Protein AF-A0A7V6DEJ7-F1 (afdb_monomer_lite)

pLDDT: mean 93.62, std 7.08, range [54.38, 98.25]

Secondary structure (DSSP, 8-state):
-HHHHHHHHHHHHHHT-EEEEPTTT--EEEE--PPPHHHHHHTT--HHHHHHHHT-TTHHHHHHHHHHGGGGS-TT--HHHHHHHHHHHHHHHHHHHH--

Sequence (100 aa):
MEADALRAIVAFLQGRVEVREEEGSGALLVTFPTPTAEEMDRAGLDGALSRRLLAADWFPEMVDEVVTTPAFCAPDDPPGLVLRYARDVVAEYVAKRFAP

Foldseek 3Di:
DVVVLLVVVLVVQLVQWDWDQDPPPRQIFIAGPDDDLVVCVVVVGDSVVSVVLSPDPCNVVLRVCLRCLSVVDDRPDDRVRSSVSSSVSSVVVSCVVPPD

Radius of gyration: 14.21 Å; chains: 1; bounding box: 33×22×44 Å

Structure (mmCIF, N/CA/C/O backbone):
data_AF-A0A7V6DEJ7-F1
#
_entry.id   AF-A0A7V6DEJ7-F1
#
loop_
_atom_site.group_PDB
_atom_site.id
_atom_site.type_symbol
_atom_site.label_atom_id
_atom_site.label_alt_id
_atom_site.label_comp_id
_atom_site.label_asym_id
_atom_site.label_entity_id
_atom_site.label_seq_id
_atom_site.pdbx_PDB_ins_code
_atom_site.Cartn_x
_atom_site.Cartn_y
_atom_site.Cartn_z
_atom_site.occupancy
_atom_site.B_iso_or_equiv
_atom_site.auth_seq_id
_atom_site.auth_comp_id
_atom_site.auth_asym_id
_atom_site.auth_atom_id
_atom_site.pdbx_PDB_model_num
ATOM 1 N N . MET A 1 1 ? 6.474 -11.911 -17.264 1.00 60.72 1 MET A N 1
ATOM 2 C CA . MET A 1 1 ? 7.457 -10.812 -17.128 1.00 60.72 1 MET A CA 1
ATOM 3 C C . MET A 1 1 ? 6.79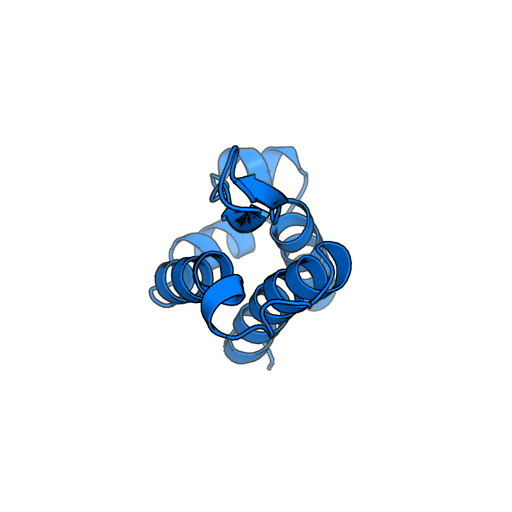7 -9.553 -16.579 1.00 60.72 1 MET A C 1
ATOM 5 O O . MET A 1 1 ? 6.982 -9.311 -15.399 1.00 60.72 1 MET A O 1
ATOM 9 N N . GLU A 1 2 ? 5.962 -8.818 -17.331 1.00 78.12 2 GLU A N 1
ATOM 10 C CA . GLU A 1 2 ? 5.322 -7.590 -16.797 1.00 78.12 2 GLU A CA 1
ATOM 11 C C . GLU A 1 2 ? 4.365 -7.882 -15.623 1.00 78.12 2 GLU A C 1
ATOM 13 O O . GLU A 1 2 ? 4.419 -7.209 -14.601 1.00 78.12 2 GLU A O 1
ATOM 18 N N . ALA A 1 3 ? 3.583 -8.967 -15.691 1.00 85.38 3 ALA A N 1
ATOM 19 C CA . ALA A 1 3 ? 2.702 -9.376 -14.592 1.00 85.38 3 ALA A CA 1
ATOM 20 C C . ALA A 1 3 ? 3.450 -9.802 -13.308 1.00 85.38 3 ALA A C 1
ATOM 22 O O . ALA A 1 3 ? 2.949 -9.590 -12.207 1.00 85.38 3 ALA A O 1
ATOM 23 N N . ASP A 1 4 ? 4.639 -10.403 -13.430 1.00 90.88 4 ASP A N 1
ATOM 24 C CA . ASP A 1 4 ? 5.464 -10.787 -12.274 1.00 90.88 4 ASP A CA 1
ATOM 25 C C . ASP A 1 4 ? 6.093 -9.557 -11.618 1.00 90.88 4 ASP A C 1
ATOM 27 O O . ASP A 1 4 ? 6.060 -9.427 -10.396 1.00 90.88 4 ASP A O 1
ATOM 31 N N . ALA A 1 5 ? 6.601 -8.630 -12.436 1.00 91.75 5 ALA A N 1
ATOM 32 C CA . ALA A 1 5 ? 7.135 -7.353 -11.974 1.00 91.75 5 ALA A CA 1
ATOM 33 C C . ALA A 1 5 ? 6.057 -6.528 -11.256 1.00 91.75 5 ALA A C 1
ATOM 35 O O . ALA A 1 5 ? 6.303 -5.994 -10.176 1.00 91.75 5 ALA A O 1
ATOM 36 N N . LEU A 1 6 ? 4.837 -6.495 -11.801 1.00 92.62 6 LEU A N 1
ATOM 37 C CA . LEU A 1 6 ? 3.710 -5.812 -11.174 1.00 92.62 6 LEU A CA 1
ATOM 38 C C . LEU A 1 6 ? 3.345 -6.440 -9.824 1.00 92.62 6 LEU A C 1
ATOM 40 O O . LEU A 1 6 ? 3.173 -5.718 -8.846 1.00 92.62 6 LEU A O 1
ATOM 44 N N . ARG A 1 7 ? 3.288 -7.777 -9.738 1.00 94.44 7 ARG A N 1
ATOM 45 C CA . ARG A 1 7 ? 3.054 -8.482 -8.466 1.00 94.44 7 ARG A CA 1
ATOM 46 C C . ARG A 1 7 ? 4.120 -8.161 -7.421 1.00 94.44 7 ARG A C 1
ATOM 48 O O . ARG A 1 7 ? 3.773 -7.944 -6.264 1.00 94.44 7 ARG A O 1
ATOM 55 N N . ALA A 1 8 ? 5.391 -8.110 -7.819 1.00 96.44 8 ALA A N 1
ATOM 56 C CA . ALA A 1 8 ? 6.485 -7.754 -6.919 1.00 96.44 8 ALA A CA 1
ATOM 57 C C . ALA A 1 8 ? 6.355 -6.310 -6.405 1.00 96.44 8 ALA A C 1
ATOM 59 O O . ALA A 1 8 ? 6.532 -6.067 -5.213 1.00 96.44 8 ALA A O 1
ATOM 60 N N . ILE A 1 9 ? 5.974 -5.368 -7.275 1.00 95.75 9 ILE A N 1
ATOM 61 C CA . ILE A 1 9 ? 5.721 -3.977 -6.884 1.00 95.75 9 ILE A CA 1
ATOM 62 C C . ILE A 1 9 ? 4.524 -3.877 -5.934 1.00 95.75 9 ILE A C 1
ATOM 64 O O . ILE A 1 9 ? 4.632 -3.216 -4.905 1.00 95.75 9 ILE A O 1
ATOM 68 N N . VAL A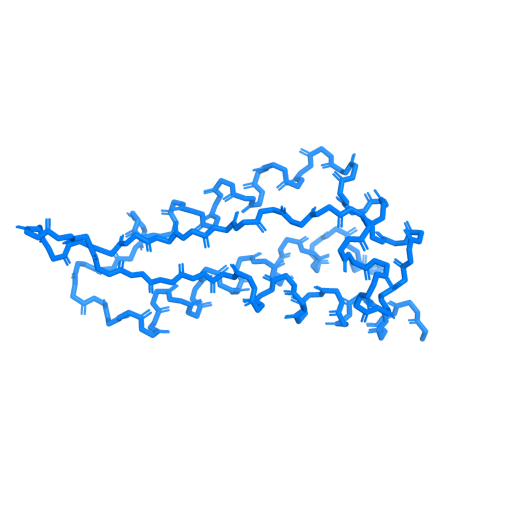 1 10 ? 3.409 -4.557 -6.220 1.00 96.88 10 VAL A N 1
ATOM 69 C CA . VAL A 1 10 ? 2.242 -4.579 -5.320 1.00 96.88 10 VAL A CA 1
ATOM 70 C C . VAL A 1 10 ? 2.634 -5.114 -3.948 1.00 96.88 10 VAL A C 1
ATOM 72 O O . VAL A 1 10 ? 2.351 -4.464 -2.946 1.00 96.88 10 VAL A O 1
ATOM 75 N N . ALA A 1 11 ? 3.338 -6.247 -3.896 1.00 97.94 11 ALA A N 1
ATOM 76 C CA . ALA A 1 11 ? 3.794 -6.831 -2.639 1.00 97.94 11 ALA A CA 1
ATOM 77 C C . ALA A 1 11 ? 4.712 -5.874 -1.859 1.00 97.94 11 ALA A C 1
ATOM 79 O O . ALA A 1 11 ? 4.571 -5.732 -0.644 1.00 97.94 11 ALA A O 1
ATOM 80 N N . PHE A 1 12 ? 5.615 -5.177 -2.555 1.00 98.12 12 PHE A N 1
ATOM 81 C CA . PHE A 1 12 ? 6.476 -4.166 -1.948 1.00 98.12 12 PHE A CA 1
ATOM 82 C C . PHE A 1 12 ? 5.671 -3.000 -1.361 1.00 98.12 12 PHE A C 1
ATOM 84 O O . PHE A 1 12 ? 5.877 -2.643 -0.203 1.00 98.12 12 PHE A O 1
ATOM 91 N N . LEU A 1 13 ? 4.732 -2.433 -2.122 1.00 97.88 13 LEU A N 1
ATOM 92 C CA . LEU A 1 13 ? 3.900 -1.315 -1.671 1.00 97.88 13 LEU A CA 1
ATOM 93 C C . LEU A 1 13 ? 3.007 -1.725 -0.490 1.00 97.88 13 LEU A C 1
ATOM 95 O O . LEU A 1 13 ? 2.982 -1.034 0.524 1.00 97.88 13 LEU A O 1
ATOM 99 N N . GLN A 1 14 ? 2.350 -2.884 -0.559 1.00 98.19 14 GLN A N 1
ATOM 100 C CA . GLN A 1 14 ? 1.559 -3.430 0.552 1.00 98.19 14 GLN A CA 1
ATOM 101 C C . GLN A 1 14 ? 2.398 -3.633 1.822 1.00 98.19 14 GLN A C 1
ATOM 103 O O . GLN A 1 14 ? 1.909 -3.415 2.934 1.00 98.19 14 GLN A O 1
ATOM 108 N N . GLY A 1 15 ? 3.666 -4.021 1.669 1.00 97.94 15 GLY A N 1
ATOM 109 C CA . GLY A 1 15 ? 4.614 -4.163 2.772 1.00 97.94 15 GLY A CA 1
ATOM 110 C C . GLY A 1 15 ? 4.942 -2.851 3.491 1.00 97.94 15 GLY A C 1
ATOM 111 O O . GLY A 1 15 ? 5.393 -2.902 4.630 1.00 97.94 15 GLY A O 1
ATOM 112 N N . ARG A 1 16 ? 4.684 -1.696 2.865 1.00 97.75 16 ARG A N 1
ATOM 113 C CA . ARG A 1 16 ? 4.894 -0.362 3.455 1.00 97.75 16 ARG A CA 1
ATOM 114 C C . ARG A 1 16 ? 3.659 0.210 4.141 1.00 97.75 16 ARG A C 1
ATOM 116 O O . ARG A 1 16 ? 3.749 1.264 4.757 1.00 97.75 16 ARG A O 1
ATOM 123 N N . VAL A 1 17 ? 2.512 -0.457 4.034 1.00 98.19 17 VAL A N 1
ATOM 124 C CA . VAL A 1 17 ? 1.324 -0.081 4.800 1.00 98.19 17 VAL A CA 1
ATOM 125 C C . VAL A 1 17 ? 1.536 -0.506 6.249 1.00 98.19 17 VAL A C 1
ATOM 127 O O . VAL A 1 17 ? 1.759 -1.690 6.530 1.00 98.19 17 VAL A O 1
ATOM 130 N N . GLU A 1 18 ? 1.429 0.455 7.155 1.00 97.19 18 GLU A N 1
ATOM 131 C CA . GLU A 1 18 ? 1.557 0.254 8.594 1.00 97.19 18 GLU A CA 1
ATOM 132 C C . GLU A 1 18 ? 0.275 0.702 9.296 1.00 97.19 18 GLU A C 1
ATOM 134 O O . GLU A 1 18 ? -0.344 1.691 8.906 1.00 97.19 18 GLU A O 1
ATOM 139 N N . VAL A 1 19 ? -0.114 -0.031 10.339 1.00 96.69 19 VAL A N 1
ATOM 140 C CA . VAL A 1 19 ? -1.223 0.325 11.230 1.00 96.69 19 VAL A CA 1
ATOM 141 C C . VAL A 1 19 ? -0.685 0.401 12.644 1.00 96.69 19 VAL A C 1
ATOM 143 O O . VAL A 1 19 ? 0.007 -0.513 13.097 1.00 96.69 19 VAL A O 1
ATOM 146 N N . ARG A 1 20 ? -1.030 1.476 13.344 1.00 94.50 20 ARG A N 1
ATOM 147 C CA . ARG A 1 20 ? -0.732 1.659 14.763 1.00 94.50 20 ARG A CA 1
ATOM 148 C C . ARG A 1 20 ? -1.922 2.271 15.479 1.00 94.50 20 ARG A C 1
ATOM 150 O O . ARG A 1 20 ? -2.731 2.955 14.863 1.00 94.50 20 ARG A O 1
ATOM 157 N N . GLU A 1 21 ? -1.999 2.045 16.778 1.00 92.50 21 GLU A N 1
ATOM 158 C CA . GLU A 1 21 ? -2.940 2.756 17.639 1.00 92.50 21 GLU A CA 1
ATOM 159 C C . GLU A 1 21 ? -2.381 4.139 17.984 1.00 92.50 21 GLU A C 1
ATOM 161 O O . GLU A 1 21 ? -1.185 4.302 18.242 1.00 92.50 21 GLU A O 1
ATOM 166 N N . GLU A 1 22 ? -3.247 5.143 17.963 1.00 89.44 22 GLU A N 1
ATOM 167 C CA . GLU A 1 22 ? -2.947 6.482 18.441 1.00 89.44 22 GLU A CA 1
ATOM 168 C C . GLU A 1 22 ? -2.993 6.511 19.975 1.00 89.44 22 GLU A C 1
ATOM 170 O O . GLU A 1 22 ? -3.955 6.068 20.614 1.00 89.44 22 GLU A O 1
ATOM 175 N N . GLU A 1 23 ? -1.926 7.043 20.576 1.00 86.56 23 GLU A N 1
ATOM 176 C CA . GLU A 1 23 ? -1.785 7.118 22.026 1.00 86.56 23 GLU A CA 1
ATOM 177 C C . GLU A 1 23 ? -2.918 7.943 22.651 1.00 86.56 23 GLU A C 1
ATOM 179 O O . GLU A 1 23 ? -3.094 9.127 22.370 1.00 86.56 23 GLU A O 1
ATOM 184 N N . GLY A 1 24 ? -3.677 7.312 23.548 1.00 84.31 24 GLY A N 1
ATOM 185 C CA . GLY A 1 24 ? -4.701 7.977 24.354 1.00 84.31 24 GLY A CA 1
ATOM 186 C C . GLY A 1 24 ? -6.099 8.056 23.733 1.00 84.31 24 GLY A C 1
ATOM 187 O O . GLY A 1 24 ? -7.035 8.357 24.474 1.00 84.31 24 GLY A O 1
ATOM 188 N N . SER A 1 25 ? -6.278 7.746 22.444 1.00 86.12 25 SER A N 1
ATOM 189 C CA . SER A 1 25 ? -7.605 7.689 21.803 1.00 86.12 25 SER A CA 1
ATOM 190 C C . SER A 1 25 ? -8.070 6.263 21.497 1.00 86.12 25 SER A C 1
ATOM 192 O O . SER A 1 25 ? -9.274 6.021 21.423 1.00 86.12 25 SER A O 1
ATOM 194 N N . GLY A 1 26 ? -7.133 5.318 21.333 1.00 84.25 26 GLY A N 1
ATOM 195 C CA . GLY A 1 26 ? -7.438 3.968 20.846 1.00 84.25 26 GLY A CA 1
ATOM 196 C C . GLY A 1 26 ? -7.855 3.942 19.371 1.00 84.25 26 GLY A C 1
ATOM 197 O O . GLY A 1 26 ? -8.255 2.894 18.870 1.00 84.25 26 GLY A O 1
ATOM 198 N N . ALA A 1 27 ? -7.772 5.079 18.670 1.00 89.31 27 ALA A N 1
ATOM 199 C CA . ALA A 1 27 ? -8.043 5.159 17.245 1.00 89.31 27 ALA A CA 1
ATOM 200 C C . ALA A 1 27 ? -6.904 4.516 16.448 1.00 89.31 27 ALA A C 1
ATOM 202 O O . ALA A 1 27 ? -5.733 4.612 16.817 1.00 89.31 27 ALA A O 1
ATOM 203 N N . LEU A 1 28 ? -7.239 3.883 15.326 1.00 94.81 28 LEU A N 1
ATOM 204 C CA . LEU A 1 28 ? -6.247 3.312 14.423 1.00 94.81 28 LEU A CA 1
ATOM 205 C C . LEU A 1 28 ? -5.785 4.354 13.408 1.00 94.81 28 LEU A C 1
ATOM 207 O O . LEU A 1 28 ? -6.591 4.988 12.731 1.00 94.81 28 LEU A O 1
ATOM 211 N N . LEU A 1 29 ? -4.470 4.481 13.272 1.00 95.44 29 LEU A N 1
ATOM 212 C CA . LEU A 1 29 ? -3.807 5.302 12.273 1.00 95.44 29 LEU A CA 1
ATOM 213 C C . LEU A 1 29 ? -3.137 4.390 11.244 1.00 95.44 29 LEU A C 1
ATOM 215 O O . LEU A 1 29 ? -2.298 3.558 11.598 1.00 95.44 29 LEU A O 1
ATOM 219 N N . VAL A 1 30 ? -3.480 4.584 9.970 1.00 97.62 30 VAL A N 1
ATOM 220 C CA . VAL A 1 30 ? -2.769 3.976 8.840 1.00 97.62 30 VAL A CA 1
ATOM 221 C C . VAL A 1 30 ? -1.729 4.961 8.324 1.00 97.62 30 VAL A C 1
ATOM 223 O O . VAL A 1 30 ? -2.032 6.127 8.074 1.00 97.62 30 VAL A O 1
ATOM 226 N N . THR A 1 31 ? -0.503 4.488 8.126 1.00 97.69 31 THR A N 1
ATOM 227 C CA . THR A 1 31 ? 0.549 5.245 7.446 1.00 97.69 31 THR A CA 1
ATOM 228 C C . THR A 1 31 ? 1.041 4.505 6.216 1.00 97.69 31 THR A C 1
ATOM 230 O O . THR A 1 31 ? 1.156 3.280 6.203 1.00 97.69 31 THR A O 1
ATOM 233 N N . PHE A 1 32 ? 1.376 5.277 5.185 1.00 97.88 32 PHE A N 1
ATOM 234 C CA . PHE A 1 32 ? 1.971 4.778 3.955 1.00 97.88 32 PHE A CA 1
ATOM 235 C C . PHE A 1 32 ? 3.184 5.640 3.592 1.00 97.88 32 PHE A C 1
ATOM 237 O O . PHE A 1 32 ? 3.035 6.684 2.952 1.00 97.88 32 PHE A O 1
ATOM 244 N N . PRO A 1 33 ? 4.399 5.260 4.023 1.00 96.00 33 PRO A N 1
ATOM 245 C CA . PRO A 1 33 ? 5.611 5.968 3.646 1.00 96.00 33 PRO A CA 1
ATOM 246 C C . PRO A 1 33 ? 5.873 5.753 2.153 1.00 96.00 33 PRO A C 1
ATOM 248 O O . PRO A 1 33 ? 6.456 4.738 1.765 1.00 96.00 33 PRO A O 1
ATOM 251 N N . THR A 1 34 ? 5.429 6.690 1.314 1.00 95.12 34 THR A N 1
ATOM 252 C CA . THR A 1 34 ? 5.603 6.626 -0.142 1.00 95.12 34 THR A CA 1
ATOM 253 C C . THR A 1 34 ? 7.060 6.332 -0.498 1.00 95.12 34 THR A C 1
ATOM 255 O O . THR A 1 34 ? 7.944 7.081 -0.075 1.00 95.12 34 THR A O 1
ATOM 258 N N . PRO A 1 35 ? 7.339 5.251 -1.246 1.00 96.81 35 PRO A N 1
ATOM 259 C CA . PRO A 1 35 ? 8.701 4.937 -1.627 1.00 96.81 35 PRO A CA 1
ATOM 260 C C . PRO A 1 35 ? 9.195 5.883 -2.719 1.00 96.81 35 PRO A C 1
ATOM 262 O O . PRO A 1 35 ? 8.449 6.357 -3.575 1.00 96.81 35 PRO A O 1
ATOM 265 N N . THR A 1 36 ? 10.499 6.093 -2.721 1.00 96.56 36 THR A N 1
ATOM 266 C CA . THR A 1 36 ? 11.232 6.700 -3.827 1.00 96.56 36 THR A CA 1
ATOM 267 C C . THR A 1 36 ? 11.547 5.657 -4.900 1.00 96.56 36 THR A C 1
ATOM 269 O O . THR A 1 36 ? 11.645 4.459 -4.622 1.00 96.56 36 THR A O 1
ATOM 272 N N . ALA A 1 37 ? 11.787 6.108 -6.135 1.00 95.19 37 ALA A N 1
ATOM 273 C CA . ALA A 1 37 ? 12.240 5.219 -7.207 1.00 95.19 37 ALA A CA 1
ATOM 274 C C . ALA A 1 37 ? 13.556 4.504 -6.843 1.00 95.19 37 ALA A C 1
ATOM 276 O O . ALA A 1 37 ? 13.729 3.337 -7.171 1.00 95.19 37 ALA A O 1
ATOM 277 N N . GLU A 1 38 ? 14.453 5.168 -6.108 1.00 96.25 38 GLU A N 1
ATOM 278 C CA . GLU A 1 38 ? 15.714 4.576 -5.651 1.00 96.25 38 GLU A CA 1
ATOM 279 C C . GLU A 1 38 ? 15.505 3.454 -4.622 1.00 96.25 38 GLU A C 1
ATOM 281 O O . GLU A 1 38 ? 16.214 2.451 -4.648 1.00 96.25 38 GLU A O 1
ATOM 286 N N . GLU A 1 39 ? 14.547 3.590 -3.701 1.00 97.69 39 GLU A N 1
ATOM 287 C CA . GLU A 1 39 ? 14.194 2.501 -2.779 1.00 97.69 39 GLU A CA 1
ATOM 288 C C . GLU A 1 39 ? 13.628 1.290 -3.525 1.00 97.69 39 GLU A C 1
ATOM 290 O O . GLU A 1 39 ? 13.968 0.156 -3.187 1.00 97.69 39 GLU A O 1
ATOM 295 N N . MET A 1 40 ? 12.809 1.524 -4.553 1.00 97.31 40 MET A N 1
ATOM 296 C CA . MET A 1 40 ? 12.260 0.456 -5.392 1.00 97.31 40 MET A CA 1
ATOM 297 C C . MET A 1 40 ? 13.352 -0.228 -6.230 1.00 97.31 40 MET A C 1
ATOM 299 O O . MET A 1 40 ? 13.408 -1.458 -6.265 1.00 97.31 40 MET A O 1
ATOM 303 N N . ASP A 1 41 ? 14.271 0.546 -6.817 1.00 95.56 41 ASP A N 1
ATOM 304 C CA . ASP A 1 41 ? 15.431 0.029 -7.555 1.00 95.56 41 ASP A CA 1
ATOM 305 C C . ASP A 1 41 ? 16.338 -0.808 -6.624 1.00 95.56 41 ASP A C 1
ATOM 307 O O . ASP A 1 41 ? 16.742 -1.920 -6.971 1.00 95.56 41 ASP A O 1
ATOM 311 N N . ARG A 1 42 ? 16.602 -0.336 -5.394 1.00 96.94 42 ARG A N 1
ATOM 312 C CA . ARG A 1 42 ? 17.375 -1.084 -4.379 1.00 96.94 42 ARG A CA 1
ATOM 313 C C . ARG A 1 42 ? 16.688 -2.368 -3.915 1.00 96.94 42 ARG A C 1
ATOM 315 O O . ARG A 1 42 ? 17.378 -3.311 -3.536 1.00 96.94 42 ARG A O 1
ATOM 322 N N . ALA A 1 43 ? 15.359 -2.420 -3.957 1.00 96.38 43 ALA A N 1
ATOM 323 C CA . ALA A 1 43 ? 14.585 -3.628 -3.681 1.00 96.38 43 ALA A CA 1
ATOM 324 C C . ALA A 1 43 ? 14.593 -4.635 -4.851 1.00 96.38 43 ALA A C 1
ATOM 326 O O . ALA A 1 43 ? 13.988 -5.701 -4.740 1.00 96.38 43 ALA A O 1
ATOM 327 N N . GLY A 1 44 ? 15.277 -4.323 -5.960 1.00 96.81 44 GLY A N 1
ATOM 328 C CA . GLY A 1 44 ? 15.354 -5.184 -7.140 1.00 96.81 44 GLY A CA 1
ATOM 329 C C . GLY A 1 44 ? 14.071 -5.195 -7.973 1.00 96.81 44 GLY A C 1
ATOM 330 O O . GLY A 1 44 ? 13.844 -6.143 -8.726 1.00 96.81 44 GLY A O 1
ATOM 331 N N . LEU A 1 45 ? 13.218 -4.177 -7.822 1.00 96.56 45 LEU A N 1
ATOM 332 C CA . LEU A 1 45 ? 12.001 -4.029 -8.617 1.00 96.56 45 LEU A CA 1
ATOM 333 C C . LEU A 1 45 ? 12.327 -3.490 -10.012 1.00 96.56 45 LEU A C 1
ATOM 335 O O . LEU A 1 45 ? 13.391 -2.924 -10.259 1.00 96.56 45 LEU A O 1
ATOM 339 N N . ASP A 1 46 ? 11.387 -3.657 -10.943 1.00 94.62 46 ASP A N 1
ATOM 340 C CA . ASP A 1 46 ? 11.533 -3.104 -12.286 1.00 94.62 46 ASP A CA 1
ATOM 341 C C . ASP A 1 46 ? 11.523 -1.571 -12.225 1.00 94.62 46 ASP A C 1
ATOM 343 O O . ASP A 1 46 ? 10.502 -0.954 -11.908 1.00 94.62 46 ASP A O 1
ATOM 347 N N . GLY A 1 47 ? 12.668 -0.949 -12.507 1.00 93.12 47 GLY A N 1
ATOM 348 C CA . GLY A 1 47 ? 12.834 0.494 -12.353 1.00 93.12 47 GLY A CA 1
ATOM 349 C C . GLY A 1 47 ? 12.008 1.324 -13.336 1.00 93.12 47 GLY A C 1
ATOM 350 O O . GLY A 1 47 ? 11.562 2.421 -12.993 1.00 93.12 47 GLY A O 1
ATOM 351 N N . ALA A 1 48 ? 11.747 0.816 -14.545 1.00 92.69 48 ALA A N 1
ATOM 352 C CA . ALA A 1 48 ? 10.922 1.523 -15.524 1.00 92.69 48 ALA A CA 1
ATOM 353 C C . ALA A 1 48 ? 9.450 1.527 -15.089 1.00 92.69 48 ALA A C 1
ATOM 355 O O . ALA A 1 48 ? 8.802 2.579 -15.082 1.00 92.69 48 ALA A O 1
ATOM 356 N N . LEU A 1 49 ? 8.942 0.371 -14.660 1.00 92.00 49 LEU A N 1
ATOM 357 C CA . LEU A 1 49 ? 7.589 0.216 -14.141 1.00 92.00 49 LEU A CA 1
ATOM 358 C C . LEU A 1 49 ? 7.398 0.989 -12.832 1.00 92.00 49 LEU A C 1
ATOM 360 O O . LEU A 1 49 ? 6.387 1.671 -12.679 1.00 92.00 49 LEU A O 1
ATOM 364 N N . SER A 1 50 ? 8.387 0.953 -11.935 1.00 94.44 50 SER A N 1
ATOM 365 C CA . SER A 1 50 ? 8.380 1.700 -10.670 1.00 94.44 50 SER A CA 1
ATOM 366 C C . SER A 1 50 ? 8.278 3.206 -10.909 1.00 94.44 50 SER A C 1
ATOM 368 O O . SER A 1 50 ? 7.420 3.866 -10.329 1.00 94.44 50 SER A O 1
ATOM 370 N N . ARG A 1 51 ? 9.080 3.761 -11.829 1.00 95.12 51 ARG A N 1
ATOM 371 C CA . ARG A 1 51 ? 9.006 5.188 -12.194 1.00 95.12 51 ARG A CA 1
ATOM 372 C C . ARG A 1 51 ? 7.677 5.550 -12.844 1.00 95.12 51 ARG A C 1
ATOM 374 O O . ARG A 1 51 ? 7.117 6.587 -12.509 1.00 95.12 51 ARG A O 1
ATOM 381 N N . ARG A 1 52 ? 7.163 4.704 -13.744 1.00 93.88 52 ARG A N 1
ATOM 382 C CA . ARG A 1 52 ? 5.855 4.914 -14.386 1.00 93.88 52 ARG A CA 1
ATOM 383 C C . ARG A 1 52 ? 4.724 4.942 -13.358 1.00 93.88 52 ARG A C 1
ATOM 385 O O . ARG A 1 52 ? 3.832 5.770 -13.474 1.00 93.88 52 ARG A O 1
ATOM 392 N N . LEU A 1 53 ? 4.774 4.054 -12.368 1.00 94.12 53 LEU A N 1
ATOM 393 C CA . LEU A 1 53 ? 3.797 3.986 -11.286 1.00 94.12 53 LEU A CA 1
ATOM 394 C C . LEU A 1 53 ? 3.886 5.206 -10.360 1.00 94.12 53 LEU A C 1
ATOM 396 O O . LEU A 1 53 ? 2.866 5.833 -10.103 1.00 94.12 53 LEU A O 1
ATOM 400 N N . LEU A 1 54 ? 5.090 5.575 -9.911 1.00 95.44 54 LEU A N 1
ATOM 401 C CA . LEU A 1 54 ? 5.295 6.731 -9.027 1.00 95.44 54 LEU A CA 1
ATOM 402 C C . LEU A 1 54 ? 4.971 8.072 -9.699 1.00 95.44 54 LEU A C 1
ATOM 404 O O . LEU A 1 54 ? 4.613 9.025 -9.016 1.00 95.44 54 LEU A O 1
ATOM 408 N N . ALA A 1 55 ? 5.108 8.155 -11.023 1.00 95.94 55 ALA A N 1
ATOM 409 C CA . ALA A 1 55 ? 4.772 9.342 -11.803 1.00 95.94 55 ALA A CA 1
ATOM 410 C C . ALA A 1 55 ? 3.295 9.402 -12.226 1.00 95.94 55 ALA A C 1
ATOM 412 O O . ALA A 1 55 ? 2.915 10.330 -12.934 1.00 95.94 55 ALA A O 1
ATOM 413 N N . ALA A 1 56 ? 2.477 8.411 -11.868 1.00 95.75 56 ALA A N 1
ATOM 414 C CA . ALA A 1 56 ? 1.091 8.375 -12.300 1.00 95.75 56 ALA A CA 1
ATOM 415 C C . ALA A 1 56 ? 0.208 9.311 -11.464 1.00 95.75 56 ALA A C 1
ATOM 417 O O . ALA A 1 56 ? 0.266 9.292 -10.236 1.00 95.75 56 ALA A O 1
ATOM 418 N N . ASP A 1 57 ? -0.682 10.053 -12.126 1.00 96.44 57 ASP A N 1
ATOM 419 C CA . ASP A 1 57 ? -1.556 11.044 -11.475 1.00 96.44 57 ASP A CA 1
ATOM 420 C C . ASP A 1 57 ? -2.514 10.436 -10.436 1.00 96.44 57 ASP A C 1
ATOM 422 O O . ASP A 1 57 ? -2.935 11.113 -9.505 1.00 96.44 57 ASP A O 1
ATOM 426 N N . TRP A 1 58 ? -2.825 9.141 -10.555 1.00 95.62 58 TRP A N 1
ATOM 427 C CA . TRP A 1 58 ? -3.659 8.414 -9.592 1.00 95.62 58 TRP A CA 1
ATOM 428 C C . TRP A 1 58 ? -2.888 7.929 -8.359 1.00 95.62 58 TRP A C 1
ATOM 430 O O . TRP A 1 58 ? -3.504 7.479 -7.396 1.00 95.62 58 TRP A O 1
ATOM 440 N N . PHE A 1 59 ? -1.553 7.942 -8.377 1.00 96.56 59 PHE A N 1
ATOM 441 C CA . PHE A 1 59 ? -0.764 7.414 -7.266 1.00 96.56 59 PHE A CA 1
ATOM 442 C C . PHE A 1 59 ? -0.992 8.211 -5.968 1.00 96.56 59 PHE A C 1
ATOM 444 O O . PHE A 1 59 ? -1.223 7.577 -4.939 1.00 96.56 59 PHE A O 1
ATOM 451 N N . PRO A 1 60 ? -1.037 9.560 -5.979 1.00 97.06 60 PRO A N 1
ATOM 452 C CA . PRO A 1 60 ? -1.453 10.335 -4.809 1.00 97.06 60 PRO A CA 1
ATOM 453 C C . PRO A 1 60 ? -2.858 9.984 -4.299 1.00 97.06 60 PRO A C 1
ATOM 455 O O . PRO A 1 60 ? -3.052 9.926 -3.090 1.00 97.06 60 PRO A O 1
ATOM 458 N N . GLU A 1 61 ? -3.813 9.700 -5.192 1.00 97.38 61 GLU A N 1
ATOM 459 C CA . GLU A 1 61 ? -5.173 9.285 -4.805 1.00 97.38 61 GLU A CA 1
ATOM 460 C C . GLU A 1 61 ? -5.154 7.945 -4.062 1.00 97.38 61 GLU 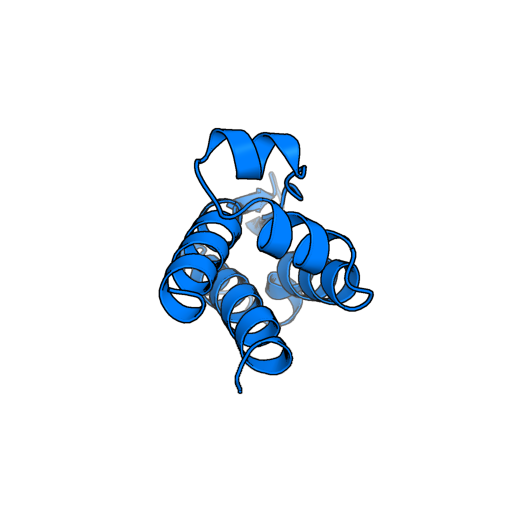A C 1
ATOM 462 O O . GLU A 1 61 ? -5.791 7.801 -3.026 1.00 97.38 61 GLU A O 1
ATOM 467 N N . MET A 1 62 ? -4.370 6.976 -4.549 1.00 97.50 62 MET A N 1
ATOM 468 C CA . MET A 1 62 ? -4.184 5.697 -3.858 1.00 97.50 62 MET A CA 1
ATOM 469 C C . MET A 1 62 ? -3.615 5.908 -2.452 1.00 97.50 62 MET A C 1
ATOM 471 O O . MET A 1 62 ? -4.067 5.270 -1.507 1.00 97.50 62 MET A O 1
ATOM 475 N N . VAL A 1 63 ? -2.612 6.781 -2.306 1.00 97.75 63 VAL A N 1
ATOM 476 C CA . VAL A 1 63 ? -2.016 7.081 -0.996 1.00 97.75 63 VAL A CA 1
ATOM 477 C C . VAL A 1 63 ? -3.065 7.660 -0.048 1.00 97.75 63 VAL A C 1
ATOM 479 O O . VAL A 1 63 ? -3.121 7.230 1.103 1.00 97.75 63 VAL A O 1
ATOM 482 N N . ASP A 1 64 ? -3.902 8.581 -0.529 1.00 97.88 64 ASP A N 1
ATOM 483 C CA . ASP A 1 64 ? -4.988 9.175 0.256 1.00 97.88 64 ASP A CA 1
ATOM 484 C C . ASP A 1 64 ? -6.015 8.122 0.705 1.00 97.88 64 ASP A C 1
ATOM 486 O O . ASP A 1 64 ? -6.322 8.025 1.895 1.00 97.88 64 ASP A O 1
ATOM 490 N N . GLU A 1 65 ? -6.472 7.246 -0.196 1.00 97.75 65 GLU A N 1
ATOM 491 C CA . GLU A 1 65 ? -7.403 6.161 0.157 1.00 97.75 65 GLU A CA 1
ATOM 492 C C . GLU A 1 65 ? -6.794 5.158 1.154 1.00 97.75 65 GLU A C 1
ATOM 494 O O . GLU A 1 65 ? -7.469 4.680 2.073 1.00 97.75 65 GLU A O 1
ATOM 499 N N . VAL A 1 66 ? -5.493 4.873 1.042 1.00 98.06 66 VAL A N 1
ATOM 500 C CA . VAL A 1 66 ? -4.784 4.023 2.009 1.00 98.06 66 VAL A CA 1
ATOM 501 C C . VAL A 1 66 ? -4.772 4.670 3.396 1.00 98.06 66 VAL A C 1
ATOM 503 O O . VAL A 1 66 ? -5.176 4.031 4.367 1.00 98.06 66 VAL A O 1
ATOM 506 N N . VAL A 1 67 ? -4.345 5.931 3.529 1.00 97.62 67 VAL A N 1
ATOM 507 C CA . VAL A 1 67 ? -4.234 6.578 4.855 1.00 97.62 67 VAL A CA 1
ATOM 508 C C . VAL A 1 67 ? -5.593 6.909 5.475 1.00 97.62 67 VAL A C 1
ATOM 510 O O . VAL A 1 67 ? -5.711 6.951 6.699 1.00 97.62 67 VAL A O 1
ATOM 513 N N . THR A 1 68 ? -6.631 7.090 4.655 1.00 96.94 68 THR A N 1
ATOM 514 C CA . THR A 1 68 ? -8.007 7.338 5.115 1.00 96.94 68 THR A CA 1
ATOM 515 C C . THR A 1 68 ? -8.812 6.062 5.362 1.00 96.94 68 THR A C 1
ATOM 517 O O . THR A 1 68 ? -9.916 6.145 5.899 1.00 96.94 68 THR A O 1
ATOM 520 N N . THR A 1 69 ? -8.256 4.876 5.081 1.00 96.56 69 THR A N 1
ATOM 521 C CA . THR A 1 69 ? -8.918 3.576 5.301 1.00 96.56 69 THR A CA 1
ATOM 522 C C . THR A 1 69 ? -9.589 3.433 6.683 1.00 96.56 69 THR A C 1
ATOM 524 O O . THR A 1 69 ? -10.727 2.957 6.720 1.00 96.56 69 THR A O 1
ATOM 527 N N . PRO A 1 70 ? -8.993 3.865 7.819 1.00 95.19 70 PRO A N 1
ATOM 528 C CA . PRO A 1 70 ? -9.640 3.738 9.129 1.00 95.19 70 PRO A CA 1
ATOM 529 C C . PRO A 1 70 ? -10.998 4.445 9.226 1.00 95.19 70 PRO A C 1
ATOM 531 O O . PRO A 1 70 ? -11.871 3.974 9.948 1.00 95.19 70 PRO A O 1
ATOM 534 N N . ALA A 1 71 ? -11.216 5.529 8.471 1.00 94.12 71 ALA A N 1
ATOM 535 C CA . ALA A 1 71 ? -12.479 6.274 8.471 1.00 94.12 71 ALA A CA 1
ATOM 536 C C . ALA A 1 71 ? -13.650 5.494 7.843 1.00 94.12 71 ALA A C 1
ATOM 538 O O . ALA A 1 71 ? -14.810 5.851 8.049 1.00 94.12 71 ALA A O 1
ATOM 539 N N . PHE A 1 72 ? -13.349 4.435 7.087 1.00 93.62 72 PHE A N 1
ATOM 540 C CA . PHE A 1 72 ? -14.326 3.562 6.435 1.00 93.62 72 PHE A CA 1
ATOM 541 C C . PHE A 1 72 ? -14.471 2.199 7.132 1.00 93.62 72 PHE A C 1
ATOM 543 O O . PHE A 1 72 ? -15.269 1.371 6.692 1.00 93.62 72 PHE A O 1
ATOM 550 N N . CYS A 1 73 ? -13.709 1.960 8.203 1.00 93.31 73 CYS A N 1
ATOM 551 C CA . CYS A 1 73 ? -13.764 0.737 9.002 1.00 93.31 73 CYS A CA 1
ATOM 552 C C . CYS A 1 73 ? -14.738 0.891 10.179 1.00 93.31 73 CYS A C 1
ATOM 554 O O . CYS A 1 73 ? -15.074 2.006 10.591 1.00 93.31 73 CYS A O 1
ATOM 556 N N . ALA A 1 74 ? -15.185 -0.230 10.745 1.00 92.25 74 ALA A N 1
ATOM 557 C CA . ALA A 1 74 ? -15.933 -0.189 11.994 1.00 92.25 74 ALA A CA 1
ATOM 558 C C . ALA A 1 74 ? -15.001 0.226 13.155 1.00 92.25 74 ALA A C 1
ATOM 560 O O . ALA A 1 74 ? -13.829 -0.158 13.155 1.00 92.25 74 ALA A O 1
ATOM 561 N N . PRO A 1 75 ? -15.482 0.979 14.166 1.00 86.75 75 PRO A N 1
ATOM 562 C CA . PRO A 1 75 ? -14.650 1.394 15.302 1.00 86.75 75 PRO A CA 1
ATOM 563 C C . PRO A 1 75 ? -14.041 0.235 16.106 1.00 86.75 75 PRO A C 1
ATOM 565 O O . PRO A 1 75 ? -13.054 0.433 16.807 1.00 86.75 75 PRO A O 1
ATOM 568 N N . ASP A 1 76 ? -14.644 -0.951 16.036 1.00 90.12 76 ASP A N 1
ATOM 569 C CA . ASP A 1 76 ? -14.211 -2.183 16.695 1.00 90.12 76 ASP A CA 1
ATOM 570 C C . ASP A 1 76 ? -13.463 -3.149 15.760 1.00 90.12 76 ASP A C 1
ATOM 572 O O . ASP A 1 76 ? -13.087 -4.246 16.188 1.00 90.12 76 ASP A O 1
ATOM 576 N N . ASP A 1 77 ? -13.203 -2.752 14.507 1.00 93.94 77 ASP A N 1
ATOM 577 C CA . ASP A 1 77 ? -12.388 -3.554 13.599 1.00 93.94 77 ASP A CA 1
ATOM 578 C C . ASP A 1 77 ? -10.964 -3.696 14.164 1.00 93.94 77 ASP A C 1
ATOM 580 O O . ASP A 1 77 ? -10.304 -2.702 14.484 1.00 93.94 77 ASP A O 1
ATOM 584 N N . PRO A 1 78 ? -10.430 -4.927 14.272 1.00 94.50 78 PRO A N 1
ATOM 585 C CA . PRO A 1 78 ? -9.099 -5.125 14.820 1.00 94.50 78 PRO A CA 1
ATOM 586 C C . PRO A 1 78 ? -8.025 -4.549 13.878 1.00 94.50 78 PRO A C 1
ATOM 588 O O . PRO A 1 78 ? -8.196 -4.594 12.654 1.00 94.50 78 PRO A O 1
ATOM 591 N N . PRO A 1 79 ? -6.848 -4.137 14.395 1.00 95.50 79 PRO A N 1
ATOM 592 C CA . PRO A 1 79 ? -5.768 -3.555 13.589 1.00 95.50 79 PRO A CA 1
ATOM 593 C C . PRO A 1 79 ? -5.381 -4.385 12.355 1.00 95.50 79 PRO A C 1
ATOM 595 O O . PRO A 1 79 ? -5.102 -3.846 11.287 1.00 95.50 79 PRO A O 1
ATOM 598 N N . GLY A 1 80 ? -5.399 -5.718 12.479 1.00 96.50 80 GLY A N 1
ATOM 599 C CA . GLY A 1 80 ? -5.086 -6.627 11.374 1.00 96.50 80 GLY A CA 1
ATOM 600 C C . GLY A 1 80 ? -6.110 -6.605 10.233 1.00 96.50 80 GLY A C 1
ATOM 601 O O . GLY A 1 80 ? -5.738 -6.845 9.084 1.00 96.50 80 GLY A O 1
ATOM 602 N N . LEU A 1 81 ? -7.379 -6.304 10.525 1.00 96.88 81 LEU A N 1
ATOM 603 C CA . LEU A 1 81 ? -8.427 -6.164 9.516 1.00 96.88 81 LEU A CA 1
ATOM 604 C C . LEU A 1 81 ? -8.279 -4.841 8.759 1.00 96.88 81 LEU A C 1
ATOM 606 O O . LEU A 1 81 ? -8.254 -4.854 7.530 1.00 96.88 81 LEU A O 1
ATOM 610 N N . VAL A 1 82 ? -8.065 -3.738 9.483 1.00 97.31 82 VAL A N 1
ATOM 611 C CA . VAL A 1 82 ? -7.788 -2.415 8.896 1.00 97.31 82 VAL A CA 1
ATOM 612 C C . VAL A 1 82 ? -6.535 -2.452 8.017 1.00 97.31 82 VAL A C 1
ATOM 614 O O . VAL A 1 82 ? -6.550 -1.961 6.890 1.00 97.31 82 VAL A O 1
ATOM 617 N N . LEU A 1 83 ? -5.469 -3.121 8.477 1.00 97.88 83 LEU A N 1
ATOM 618 C CA . LEU A 1 83 ? -4.250 -3.320 7.689 1.00 97.88 83 LEU A CA 1
ATOM 619 C C . LEU A 1 83 ? -4.520 -4.093 6.395 1.00 97.88 83 LEU A C 1
ATOM 621 O O . LEU A 1 83 ? -3.945 -3.771 5.354 1.00 97.88 83 LEU A O 1
ATOM 625 N N . ARG A 1 84 ? -5.374 -5.122 6.448 1.00 97.88 84 ARG A N 1
ATOM 626 C CA . ARG A 1 84 ? -5.749 -5.884 5.254 1.00 97.88 84 ARG A CA 1
ATOM 627 C C . ARG A 1 84 ? -6.478 -4.989 4.257 1.00 97.88 84 ARG A C 1
ATOM 629 O O . ARG A 1 84 ? -6.060 -4.945 3.109 1.00 97.88 84 ARG A O 1
ATOM 636 N N . TYR A 1 85 ? -7.480 -4.232 4.702 1.00 97.62 85 TYR A N 1
ATOM 637 C CA . TYR A 1 85 ? -8.218 -3.316 3.830 1.00 97.62 85 TYR A CA 1
ATOM 638 C C . TYR A 1 85 ? -7.310 -2.272 3.181 1.00 97.62 85 TYR A C 1
ATOM 640 O O . TYR A 1 85 ? -7.338 -2.111 1.964 1.00 97.62 85 TYR A O 1
ATOM 648 N N . ALA A 1 86 ? -6.422 -1.647 3.954 1.00 97.94 86 ALA A N 1
ATOM 649 C CA . ALA A 1 86 ? -5.480 -0.667 3.424 1.00 97.94 86 ALA A CA 1
ATOM 6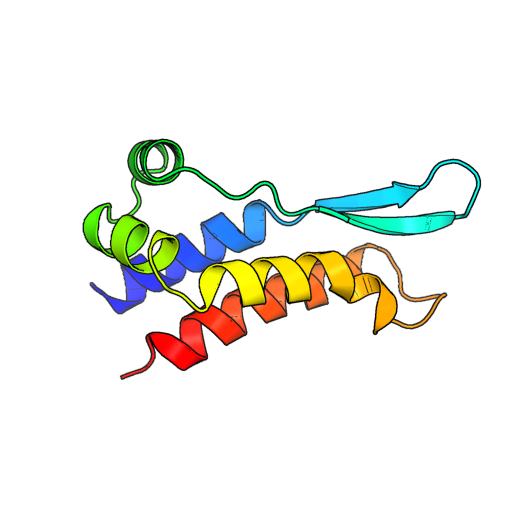50 C C . ALA A 1 86 ? -4.517 -1.288 2.386 1.00 97.94 86 ALA A C 1
ATOM 652 O O . ALA A 1 86 ? -4.179 -0.667 1.380 1.00 97.94 86 ALA A O 1
ATOM 653 N N . ARG A 1 87 ? -4.098 -2.547 2.576 1.00 98.25 87 ARG A N 1
ATOM 654 C CA . ARG A 1 87 ? -3.300 -3.288 1.580 1.00 98.25 87 ARG A CA 1
ATOM 655 C C . ARG A 1 87 ? -4.107 -3.685 0.346 1.00 98.25 87 ARG A C 1
ATOM 657 O O . ARG A 1 87 ? -3.544 -3.700 -0.751 1.00 98.25 87 ARG A O 1
ATOM 664 N N . ASP A 1 88 ? -5.383 -4.008 0.503 1.00 97.75 88 ASP A N 1
ATOM 665 C CA . ASP A 1 88 ? -6.265 -4.362 -0.610 1.00 97.75 88 ASP A CA 1
ATOM 666 C C . ASP A 1 88 ? -6.470 -3.153 -1.540 1.00 97.75 88 ASP A C 1
ATOM 668 O O . ASP A 1 88 ? -6.359 -3.311 -2.756 1.00 97.75 88 ASP A O 1
ATOM 672 N N . VAL A 1 89 ? -6.605 -1.935 -0.991 1.00 97.56 89 VAL A N 1
ATOM 673 C CA . VAL A 1 89 ? -6.649 -0.679 -1.772 1.00 97.56 89 VAL A CA 1
ATOM 674 C C . VAL A 1 89 ? -5.441 -0.559 -2.708 1.00 97.56 89 VAL A C 1
ATOM 676 O O . VAL A 1 89 ? -5.605 -0.321 -3.906 1.00 97.56 89 VAL A O 1
ATOM 679 N N . VAL A 1 90 ? -4.222 -0.800 -2.207 1.00 97.25 90 VAL A N 1
ATOM 680 C CA . VAL A 1 90 ? -2.998 -0.771 -3.032 1.00 97.25 90 VAL A CA 1
ATOM 681 C C . VAL A 1 90 ? -3.096 -1.746 -4.209 1.00 97.25 90 VAL A C 1
ATOM 683 O O . VAL A 1 90 ? -2.818 -1.379 -5.353 1.00 97.25 90 VAL A O 1
ATOM 686 N N . ALA A 1 91 ? -3.496 -2.992 -3.944 1.00 96.00 91 ALA A N 1
ATOM 687 C CA . ALA A 1 91 ? -3.617 -4.006 -4.988 1.00 96.00 91 ALA A CA 1
ATOM 688 C C . ALA A 1 91 ? -4.694 -3.639 -6.017 1.00 96.00 91 ALA A C 1
ATOM 690 O O . ALA A 1 91 ? -4.464 -3.787 -7.220 1.00 96.00 91 ALA A O 1
ATOM 691 N N . GLU A 1 92 ? -5.837 -3.122 -5.56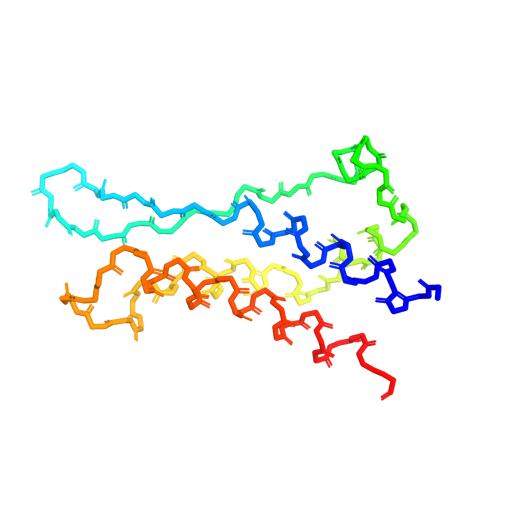8 1.00 95.94 92 GLU A N 1
ATOM 692 C CA . GLU A 1 92 ? -6.929 -2.703 -6.441 1.00 95.94 92 GLU A CA 1
ATOM 693 C C . GLU A 1 92 ? -6.542 -1.548 -7.361 1.00 95.94 92 GLU A C 1
ATOM 695 O O . GLU A 1 92 ? -6.848 -1.595 -8.554 1.00 95.94 92 GLU A O 1
ATOM 700 N N . TYR A 1 93 ? -5.868 -0.520 -6.844 1.00 95.56 93 TYR A N 1
ATOM 701 C CA . TYR A 1 93 ? -5.420 0.607 -7.662 1.00 95.56 93 TYR A CA 1
ATOM 702 C C . TYR A 1 93 ? -4.464 0.152 -8.753 1.00 95.56 93 TYR A C 1
ATOM 704 O O . TYR A 1 93 ? -4.675 0.451 -9.930 1.00 95.56 93 TYR A O 1
ATOM 712 N N . VAL A 1 94 ? -3.447 -0.622 -8.383 1.00 92.50 94 VAL A N 1
ATOM 713 C CA . VAL A 1 94 ? -2.467 -1.115 -9.349 1.00 92.50 94 VAL A CA 1
ATOM 714 C C . VAL A 1 94 ? -3.141 -2.033 -10.3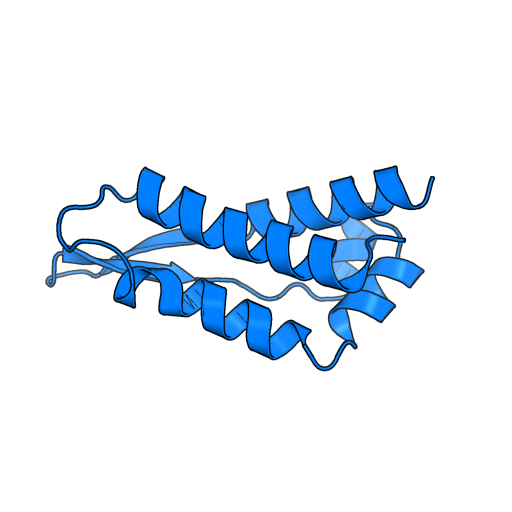77 1.00 92.50 94 VAL A C 1
ATOM 716 O O . VAL A 1 94 ? -2.923 -1.867 -11.576 1.00 92.50 94 VAL A O 1
ATOM 719 N N . ALA A 1 95 ? -4.033 -2.935 -9.954 1.00 91.19 95 ALA A N 1
ATOM 720 C CA . ALA A 1 95 ? -4.773 -3.804 -10.868 1.00 91.19 95 ALA A CA 1
ATOM 721 C C . ALA A 1 95 ? -5.679 -3.016 -11.830 1.00 91.19 95 ALA A C 1
ATOM 723 O O . ALA A 1 95 ? -5.637 -3.259 -13.031 1.00 91.19 95 ALA A O 1
ATOM 724 N N . LYS A 1 96 ? -6.446 -2.029 -11.345 1.00 91.00 96 LYS A N 1
ATOM 725 C CA . LYS A 1 96 ? -7.359 -1.220 -12.178 1.00 91.00 96 LYS A CA 1
ATOM 726 C C . LYS A 1 96 ? -6.636 -0.427 -13.276 1.00 91.00 96 LYS A C 1
ATOM 728 O O . LYS A 1 96 ? -7.268 -0.101 -14.275 1.00 91.00 96 LYS A O 1
ATOM 733 N N . ARG A 1 97 ? -5.352 -0.085 -13.094 1.00 89.31 97 ARG A N 1
ATOM 734 C CA . ARG A 1 97 ? -4.578 0.728 -14.057 1.00 89.31 97 ARG A CA 1
ATOM 735 C C . ARG A 1 97 ? -3.577 -0.052 -14.909 1.00 89.31 97 ARG A C 1
ATOM 737 O O . ARG A 1 97 ? -3.187 0.447 -15.959 1.00 89.31 97 ARG A O 1
ATOM 744 N N . PHE A 1 98 ? -3.150 -1.234 -14.470 1.00 81.12 98 PHE A N 1
ATOM 745 C CA . PHE A 1 98 ? -2.162 -2.056 -15.183 1.00 81.12 98 PHE A CA 1
ATOM 746 C C . PHE A 1 98 ? -2.692 -3.425 -15.621 1.00 81.12 98 PHE A C 1
ATOM 748 O O . PHE A 1 98 ? -1.933 -4.212 -16.189 1.00 81.12 98 PHE A O 1
ATOM 755 N N . ALA A 1 99 ? -3.967 -3.735 -15.368 1.00 65.88 99 ALA A N 1
ATOM 756 C CA . ALA A 1 99 ? -4.615 -4.853 -16.038 1.00 65.88 99 ALA A CA 1
ATOM 757 C C . ALA A 1 99 ? -4.690 -4.580 -17.558 1.00 65.88 99 ALA A C 1
ATOM 759 O O . ALA A 1 99 ? -4.931 -3.435 -17.947 1.00 65.88 99 ALA A O 1
ATOM 760 N N . PRO A 1 100 ? -4.438 -5.601 -18.397 1.00 54.38 100 PRO A N 1
ATOM 761 C CA . PRO A 1 100 ? -4.510 -5.496 -19.853 1.00 54.38 100 PRO A CA 1
ATOM 762 C C . PRO A 1 100 ? -5.931 -5.259 -20.376 1.00 54.38 100 PRO A C 1
ATOM 764 O O . PRO A 1 100 ? -6.898 -5.690 -19.704 1.00 54.38 100 PRO A O 1
#